Protein AF-A0A7R9DSF4-F1 (afdb_monomer_lite)

Sequence (154 aa):
MSLLQLLNEKDNMGCSPLHYASREGHIRSLENLIRLGACINLKNNNNESPLHFAARYGRYNTVRQLLDSEKGTFIINESDGEGLTPLHISSQQGHTRVVQLLLNRGALLHRDHNGRNPLHLAAMSGYTQTMELLHSVHSHLLDQVDKDGVSDIP

Organism: Timema poppense (NCBI:txid170557)

Structure (mmCIF, N/CA/C/O backbone):
data_AF-A0A7R9DSF4-F1
#
_entry.id   AF-A0A7R9DSF4-F1
#
loop_
_atom_site.group_PDB
_atom_site.id
_atom_site.type_symbol
_atom_site.label_atom_id
_atom_site.label_alt_id
_atom_site.label_comp_id
_atom_site.label_asym_id
_atom_site.label_entity_id
_atom_site.label_seq_id
_atom_site.pdbx_PDB_ins_code
_atom_site.Cartn_x
_atom_site.Cartn_y
_atom_site.Cartn_z
_atom_site.occupancy
_atom_site.B_iso_or_equiv
_atom_site.auth_seq_id
_atom_site.auth_comp_id
_atom_site.auth_asym_id
_atom_site.auth_atom_id
_atom_site.pdbx_PDB_model_num
ATOM 1 N N . MET A 1 1 ? 17.560 -8.617 -22.217 1.00 73.75 1 MET A N 1
ATOM 2 C CA . MET A 1 1 ? 16.692 -8.149 -21.118 1.00 73.75 1 MET A CA 1
ATOM 3 C C . MET A 1 1 ? 15.267 -8.103 -21.649 1.00 73.75 1 MET A C 1
ATOM 5 O O . MET A 1 1 ? 15.067 -7.501 -22.698 1.00 73.75 1 MET A O 1
ATOM 9 N N . SER A 1 2 ? 14.319 -8.822 -21.042 1.00 93.31 2 SER A N 1
ATOM 10 C CA . SER A 1 2 ? 12.916 -8.827 -21.497 1.00 93.31 2 SER A CA 1
ATOM 11 C C . SER A 1 2 ? 12.133 -7.659 -20.886 1.00 93.31 2 SER A C 1
ATOM 13 O O . SER A 1 2 ? 12.540 -7.114 -19.862 1.00 93.31 2 SER A O 1
ATOM 15 N N . LEU A 1 3 ? 10.986 -7.288 -21.471 1.00 92.88 3 LEU A N 1
ATOM 16 C CA . LEU A 1 3 ? 10.112 -6.252 -20.898 1.00 92.88 3 LEU A CA 1
ATOM 17 C C . LEU A 1 3 ? 9.689 -6.600 -19.461 1.00 92.88 3 LEU A C 1
ATOM 19 O O . LEU A 1 3 ? 9.757 -5.750 -18.580 1.00 92.88 3 LEU A O 1
ATOM 23 N N . LEU A 1 4 ? 9.320 -7.860 -19.206 1.00 93.69 4 LEU A N 1
ATOM 24 C CA . LEU A 1 4 ? 8.971 -8.329 -17.860 1.00 93.69 4 LEU A CA 1
ATOM 25 C C . LEU A 1 4 ? 10.134 -8.198 -16.871 1.00 93.69 4 LEU A C 1
ATOM 27 O O . LEU A 1 4 ? 9.897 -7.937 -15.693 1.00 93.69 4 LEU A O 1
ATOM 31 N N . GLN A 1 5 ? 11.376 -8.367 -17.333 1.00 94.31 5 GLN A N 1
ATOM 32 C CA . GLN A 1 5 ? 12.554 -8.165 -16.496 1.00 94.31 5 GLN A CA 1
ATOM 33 C C . GLN A 1 5 ? 12.713 -6.685 -16.131 1.00 94.31 5 GLN A C 1
ATOM 35 O O . GLN A 1 5 ? 12.898 -6.391 -14.958 1.00 94.31 5 GLN A O 1
ATOM 40 N N . LEU A 1 6 ? 12.533 -5.765 -17.086 1.00 96.12 6 LEU A N 1
ATOM 41 C CA . LEU A 1 6 ? 12.619 -4.319 -16.844 1.00 96.12 6 LEU A CA 1
ATOM 42 C C . LEU A 1 6 ? 11.520 -3.807 -15.894 1.00 96.12 6 LEU A C 1
ATOM 44 O O . LEU A 1 6 ? 11.772 -2.974 -15.031 1.00 96.12 6 LEU A O 1
ATOM 48 N N . LEU A 1 7 ? 10.290 -4.317 -16.020 1.00 97.19 7 LEU A N 1
ATOM 49 C CA . LEU A 1 7 ? 9.163 -3.919 -15.160 1.00 97.19 7 LEU A CA 1
ATOM 50 C C . LEU A 1 7 ? 9.348 -4.318 -13.689 1.00 97.19 7 LEU A C 1
ATOM 52 O O . LEU A 1 7 ? 8.761 -3.698 -12.802 1.00 97.19 7 LEU A O 1
ATOM 56 N N . ASN A 1 8 ? 10.130 -5.371 -13.450 1.00 97.12 8 ASN A N 1
ATOM 57 C CA . ASN A 1 8 ? 10.350 -5.970 -12.136 1.00 97.12 8 ASN A CA 1
ATOM 58 C C . ASN A 1 8 ? 11.782 -5.774 -11.626 1.00 97.12 8 ASN A C 1
ATOM 60 O O . ASN A 1 8 ? 12.110 -6.257 -10.541 1.00 97.12 8 ASN A O 1
ATOM 64 N N . GLU A 1 9 ? 12.620 -5.081 -12.396 1.00 97.38 9 GLU A N 1
ATOM 65 C CA . GLU A 1 9 ? 13.970 -4.725 -11.998 1.00 97.38 9 GLU A CA 1
ATOM 66 C C . GLU A 1 9 ? 13.909 -3.853 -10.748 1.00 97.38 9 GLU A C 1
ATOM 68 O O . GLU A 1 9 ? 13.020 -3.011 -10.588 1.00 97.38 9 GLU A O 1
ATOM 73 N N . LYS A 1 10 ? 14.837 -4.113 -9.834 1.00 97.88 10 LYS A N 1
ATOM 74 C CA . LYS A 1 10 ? 14.935 -3.420 -8.561 1.00 97.88 10 LYS A CA 1
ATOM 75 C C . LYS A 1 10 ? 16.180 -2.556 -8.573 1.00 97.88 10 LYS A C 1
ATOM 77 O O . LYS A 1 10 ? 17.244 -3.017 -8.977 1.00 97.88 10 LYS A O 1
ATOM 82 N N . ASP A 1 11 ? 16.040 -1.328 -8.103 1.00 98.25 11 ASP A N 1
ATOM 83 C CA . ASP A 1 11 ? 17.186 -0.471 -7.830 1.00 98.25 11 ASP A CA 1
ATOM 84 C C . ASP A 1 11 ? 17.927 -0.887 -6.543 1.00 98.25 11 ASP A C 1
ATOM 86 O O . ASP A 1 11 ? 17.617 -1.898 -5.907 1.00 98.25 11 ASP A O 1
ATOM 90 N N . ASN A 1 12 ? 18.895 -0.072 -6.119 1.00 98.38 12 ASN A N 1
ATOM 91 C CA . ASN A 1 12 ? 19.701 -0.324 -4.921 1.00 98.38 12 ASN A CA 1
ATOM 92 C C . ASN A 1 12 ? 18.888 -0.353 -3.610 1.00 98.38 12 ASN A C 1
ATOM 94 O O . ASN A 1 12 ? 19.375 -0.871 -2.608 1.00 98.38 12 ASN A O 1
ATOM 98 N N . MET A 1 13 ? 17.666 0.192 -3.595 1.00 98.06 13 MET A N 1
ATOM 99 C CA . MET A 1 13 ? 16.749 0.135 -2.450 1.00 98.06 13 MET A CA 1
ATOM 100 C C . MET A 1 13 ? 15.797 -1.069 -2.527 1.00 98.06 13 MET A C 1
ATOM 102 O O . MET A 1 13 ? 14.945 -1.249 -1.656 1.00 98.06 13 MET A O 1
ATOM 106 N N . GLY A 1 14 ? 15.922 -1.902 -3.562 1.00 98.31 14 GLY A N 1
ATOM 107 C CA . GLY A 1 14 ? 14.999 -2.997 -3.826 1.00 98.31 14 GLY A CA 1
ATOM 108 C C . GLY A 1 14 ? 13.693 -2.536 -4.486 1.00 98.31 14 GLY A C 1
ATOM 109 O O . GLY A 1 14 ? 12.763 -3.334 -4.616 1.00 98.31 14 GLY A O 1
ATOM 110 N N . CYS A 1 15 ? 13.582 -1.267 -4.882 1.00 98.56 15 CYS A N 1
ATOM 111 C CA . CYS A 1 15 ? 12.351 -0.689 -5.406 1.00 98.56 15 CYS A CA 1
ATOM 112 C C . CYS A 1 15 ? 12.232 -0.932 -6.912 1.00 98.56 15 CYS A C 1
ATOM 114 O O . CYS A 1 15 ? 13.152 -0.655 -7.679 1.00 98.56 15 CYS A O 1
ATOM 116 N N . SER A 1 16 ? 11.062 -1.405 -7.337 1.00 98.38 16 SER A N 1
ATOM 117 C CA . SER A 1 16 ? 10.681 -1.498 -8.752 1.00 98.38 16 SER A CA 1
ATOM 118 C C . SER A 1 16 ? 9.972 -0.223 -9.237 1.00 98.38 16 SER A C 1
ATOM 120 O O . SER A 1 16 ? 9.481 0.551 -8.407 1.00 98.38 16 SER A O 1
ATOM 122 N N . PRO A 1 17 ? 9.806 -0.007 -10.558 1.00 98.44 17 PRO A N 1
ATOM 123 C CA . PRO A 1 17 ? 9.033 1.122 -11.090 1.00 98.44 17 PRO A CA 1
ATOM 124 C C . PRO A 1 17 ? 7.633 1.271 -10.469 1.00 98.44 17 PRO A C 1
ATOM 126 O O . PRO A 1 17 ? 7.149 2.385 -10.260 1.00 98.44 17 PRO A O 1
ATOM 129 N N . LEU A 1 18 ? 6.989 0.152 -10.116 1.00 98.06 18 LEU A N 1
ATOM 130 C CA . LEU A 1 18 ? 5.662 0.155 -9.506 1.00 98.06 18 LEU A CA 1
ATOM 131 C C . LEU A 1 18 ? 5.660 0.710 -8.069 1.00 98.06 18 LEU A C 1
ATOM 133 O O . LEU A 1 18 ? 4.673 1.332 -7.672 1.00 98.06 18 LEU A O 1
ATOM 137 N N . HIS A 1 19 ? 6.754 0.561 -7.310 1.00 98.69 19 HIS A N 1
ATOM 138 C CA . HIS A 1 19 ? 6.900 1.204 -5.996 1.00 98.69 19 HIS A CA 1
ATOM 139 C C . HIS A 1 19 ? 6.857 2.726 -6.139 1.00 98.69 19 HIS A C 1
ATOM 141 O O . HIS A 1 19 ? 6.099 3.401 -5.441 1.00 98.69 19 HIS A O 1
ATOM 147 N N . TYR A 1 20 ? 7.610 3.264 -7.099 1.00 98.56 20 TYR A N 1
ATOM 148 C CA . TYR A 1 20 ? 7.673 4.701 -7.353 1.00 98.56 20 TYR A CA 1
ATOM 149 C C . TYR A 1 20 ? 6.354 5.262 -7.881 1.00 98.56 20 TYR A C 1
ATOM 151 O O . TYR A 1 20 ? 5.863 6.257 -7.347 1.00 98.56 20 TYR A O 1
ATOM 159 N N . ALA A 1 21 ? 5.715 4.589 -8.845 1.00 98.50 21 ALA A N 1
ATOM 160 C CA . ALA A 1 21 ? 4.377 4.973 -9.300 1.00 98.50 21 ALA A CA 1
ATOM 161 C C . ALA A 1 21 ? 3.361 4.979 -8.142 1.00 98.50 21 ALA A C 1
ATOM 163 O O . ALA A 1 21 ? 2.497 5.859 -8.074 1.00 98.50 21 ALA A O 1
ATOM 164 N N . SER A 1 22 ? 3.497 4.033 -7.205 1.00 98.62 22 SER A N 1
ATOM 165 C CA . SER A 1 22 ? 2.620 3.935 -6.041 1.00 98.62 22 SER A CA 1
ATOM 166 C C . SER A 1 22 ? 2.842 5.051 -5.030 1.00 98.62 22 SER A C 1
ATOM 168 O O . SER A 1 22 ? 1.872 5.657 -4.577 1.00 98.62 22 SER A O 1
ATOM 170 N N . ARG A 1 23 ? 4.102 5.372 -4.721 1.00 98.62 23 ARG A N 1
ATOM 171 C CA . ARG A 1 23 ? 4.475 6.488 -3.843 1.00 98.62 23 ARG A CA 1
ATOM 172 C C . ARG A 1 23 ? 4.018 7.835 -4.400 1.00 98.62 23 ARG A C 1
ATOM 174 O O . ARG A 1 23 ? 3.457 8.643 -3.660 1.00 98.62 23 ARG A O 1
ATOM 181 N N . GLU A 1 24 ? 4.219 8.081 -5.692 1.00 98.44 24 GLU A N 1
ATOM 182 C CA . GLU A 1 24 ? 3.882 9.373 -6.310 1.00 98.44 24 GLU A CA 1
ATOM 183 C C . GLU A 1 24 ? 2.398 9.492 -6.690 1.00 98.44 24 GLU A C 1
ATOM 185 O O . GLU A 1 24 ? 1.913 10.570 -7.030 1.00 98.44 24 GLU A O 1
ATOM 190 N N . GLY A 1 25 ? 1.631 8.402 -6.599 1.00 97.75 25 GLY A N 1
ATOM 191 C CA . GLY A 1 25 ? 0.201 8.418 -6.909 1.00 97.75 25 GLY A CA 1
ATOM 192 C C . GLY A 1 25 ? -0.101 8.583 -8.401 1.00 97.75 25 GLY A C 1
ATOM 193 O O . GLY A 1 25 ? -1.190 9.023 -8.771 1.00 97.75 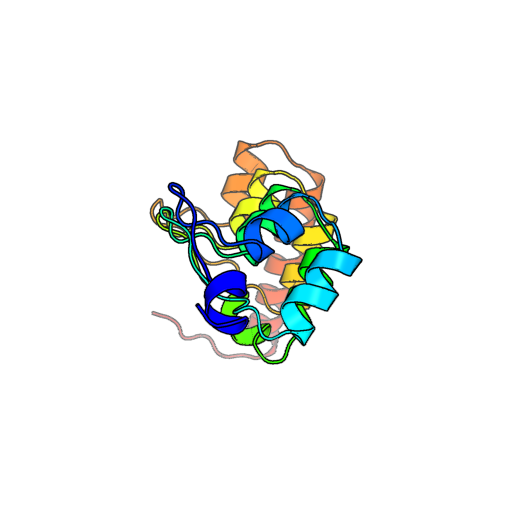25 GLY A O 1
ATOM 194 N N . HIS A 1 26 ? 0.859 8.273 -9.274 1.00 98.06 26 HIS A N 1
ATOM 195 C CA . HIS A 1 26 ? 0.730 8.427 -10.722 1.00 98.06 26 HIS A CA 1
ATOM 196 C C . HIS A 1 26 ? -0.105 7.289 -11.310 1.00 98.06 26 HIS A C 1
ATOM 198 O O . HIS A 1 26 ? 0.421 6.319 -11.856 1.00 98.06 26 HIS A O 1
ATOM 204 N N . ILE A 1 27 ? -1.428 7.417 -11.188 1.00 96.25 27 ILE A N 1
ATOM 205 C CA . ILE A 1 27 ? -2.364 6.315 -11.430 1.00 96.25 27 ILE A CA 1
ATOM 206 C C . ILE A 1 27 ? -2.282 5.741 -12.849 1.00 96.25 27 ILE A C 1
ATOM 208 O O . ILE A 1 27 ? -2.244 4.530 -13.016 1.00 96.25 27 ILE A O 1
ATOM 212 N N . ARG A 1 28 ? -2.122 6.594 -13.868 1.00 97.25 28 ARG A N 1
ATOM 213 C CA . ARG A 1 28 ? -1.989 6.150 -15.266 1.00 97.25 28 ARG A CA 1
ATOM 214 C C . ARG A 1 28 ? -0.720 5.328 -15.493 1.00 97.25 28 ARG A C 1
ATOM 216 O O . ARG A 1 28 ? -0.737 4.357 -16.244 1.00 97.25 28 ARG A O 1
ATOM 223 N N . SER A 1 29 ? 0.383 5.711 -14.847 1.00 97.88 29 SER A N 1
ATOM 224 C CA . SER A 1 29 ? 1.638 4.957 -14.911 1.00 97.88 29 SER A CA 1
ATOM 225 C C . SER A 1 29 ? 1.504 3.628 -14.176 1.00 97.88 29 SER A C 1
ATOM 227 O O . SER A 1 29 ? 1.918 2.604 -14.707 1.00 97.88 29 SER A O 1
ATOM 229 N N . LEU A 1 30 ? 0.874 3.632 -12.997 1.00 97.56 30 LEU A N 1
ATOM 230 C CA . LEU A 1 30 ? 0.579 2.430 -12.218 1.00 97.56 30 LEU A CA 1
ATOM 231 C C . LEU A 1 30 ? -0.248 1.420 -13.031 1.00 97.56 30 LEU A C 1
ATOM 233 O O . LEU A 1 30 ? 0.168 0.277 -13.194 1.00 97.56 30 LEU A O 1
ATOM 237 N N . GLU A 1 31 ? -1.385 1.851 -13.582 1.00 96.12 31 GLU A N 1
ATOM 238 C CA . GLU A 1 31 ? -2.273 1.022 -14.407 1.00 96.12 31 GLU A CA 1
ATOM 239 C C . GLU A 1 31 ? -1.542 0.455 -15.625 1.00 96.12 31 GLU A C 1
ATOM 241 O O . GLU A 1 31 ? -1.671 -0.730 -15.935 1.00 96.12 31 GLU A O 1
ATOM 246 N N . ASN A 1 32 ? -0.732 1.277 -16.299 1.00 97.06 32 ASN A N 1
ATOM 247 C CA . ASN A 1 32 ? 0.033 0.821 -17.450 1.00 97.06 32 ASN A CA 1
ATOM 248 C C . ASN A 1 32 ? 1.087 -0.227 -17.061 1.00 97.06 32 ASN A C 1
ATOM 250 O O . ASN A 1 32 ? 1.207 -1.238 -17.744 1.00 97.06 32 ASN A O 1
ATOM 254 N N . LEU A 1 33 ? 1.812 -0.027 -15.956 1.00 97.19 33 LEU A N 1
ATOM 255 C CA . LEU A 1 33 ? 2.783 -1.000 -15.446 1.00 97.19 33 LEU A CA 1
ATOM 256 C C . LEU A 1 33 ? 2.107 -2.336 -15.102 1.00 97.19 33 LEU A C 1
ATOM 258 O O . LEU A 1 33 ? 2.594 -3.384 -15.521 1.00 97.19 33 LEU A O 1
ATOM 262 N N . ILE A 1 34 ? 0.967 -2.306 -14.401 1.00 95.19 34 ILE A N 1
ATOM 263 C CA . ILE A 1 34 ? 0.192 -3.510 -14.053 1.00 95.19 34 ILE A CA 1
ATOM 264 C C . ILE A 1 34 ? -0.268 -4.235 -15.322 1.00 95.19 34 ILE A C 1
ATOM 266 O O . ILE A 1 34 ? -0.052 -5.436 -15.458 1.00 95.19 34 ILE A O 1
ATOM 270 N N . ARG A 1 35 ? -0.834 -3.502 -16.289 1.00 95.06 35 ARG A N 1
ATOM 271 C CA . ARG A 1 35 ? -1.291 -4.053 -17.574 1.00 95.06 35 ARG A CA 1
ATOM 272 C C . ARG A 1 35 ? -0.162 -4.699 -18.381 1.00 95.06 35 ARG A C 1
ATOM 274 O O . ARG A 1 35 ? -0.404 -5.667 -19.093 1.00 95.06 35 ARG A O 1
ATOM 281 N N . LEU A 1 36 ? 1.058 -4.170 -18.282 1.00 95.94 36 LEU A N 1
ATOM 282 C CA . LEU A 1 36 ? 2.243 -4.728 -18.940 1.00 95.94 36 LEU A CA 1
ATOM 283 C C . LEU A 1 36 ? 2.858 -5.921 -18.182 1.00 95.94 36 LEU A C 1
ATOM 285 O O . LEU A 1 36 ? 3.809 -6.520 -18.679 1.00 95.94 36 LEU A O 1
ATOM 289 N N . GLY A 1 37 ? 2.321 -6.287 -17.013 1.00 94.38 37 GLY A N 1
ATOM 290 C CA . GLY A 1 37 ? 2.750 -7.457 -16.243 1.00 94.38 37 GLY A CA 1
ATOM 291 C C . GLY A 1 37 ? 3.718 -7.160 -15.095 1.00 94.38 37 GLY A C 1
ATOM 292 O O . GLY A 1 37 ? 4.437 -8.062 -14.664 1.00 94.38 37 GLY A O 1
ATOM 293 N N . ALA A 1 38 ? 3.768 -5.923 -14.588 1.00 96.19 38 ALA A N 1
ATOM 294 C CA . ALA A 1 38 ? 4.525 -5.621 -13.374 1.00 96.19 38 ALA A CA 1
ATOM 295 C C . ALA A 1 38 ? 3.952 -6.379 -12.163 1.00 96.19 38 ALA A C 1
ATOM 297 O O . ALA A 1 38 ? 2.744 -6.381 -11.912 1.00 96.19 38 ALA A O 1
ATOM 298 N N . CYS A 1 39 ? 4.828 -6.997 -11.376 1.00 95.06 39 CYS A N 1
ATOM 299 C CA . CYS A 1 39 ? 4.449 -7.737 -10.180 1.00 95.06 39 CYS A CA 1
ATOM 300 C C . CYS A 1 39 ? 4.078 -6.772 -9.045 1.00 95.06 39 CYS A C 1
ATOM 302 O O . CYS A 1 39 ? 4.926 -6.059 -8.506 1.00 95.06 39 CYS A O 1
ATOM 304 N N . ILE A 1 40 ? 2.803 -6.779 -8.647 1.00 95.31 40 ILE A N 1
ATOM 305 C CA . ILE A 1 40 ? 2.269 -5.835 -7.653 1.00 95.31 40 ILE A CA 1
ATOM 306 C C . ILE A 1 40 ? 2.699 -6.100 -6.210 1.00 95.31 40 ILE A C 1
ATOM 308 O O . ILE A 1 40 ? 2.579 -5.221 -5.364 1.00 95.31 40 ILE A O 1
ATOM 312 N N . ASN A 1 41 ? 3.171 -7.313 -5.928 1.00 94.75 41 ASN A N 1
ATOM 313 C CA . ASN A 1 41 ? 3.559 -7.774 -4.599 1.00 94.75 41 ASN A CA 1
ATOM 314 C C . ASN A 1 41 ? 5.083 -7.839 -4.425 1.00 94.75 41 ASN A C 1
ATOM 316 O O . ASN A 1 41 ? 5.569 -8.483 -3.501 1.00 94.75 41 ASN A O 1
ATOM 320 N N . LEU A 1 42 ? 5.857 -7.214 -5.322 1.00 96.06 42 LEU A N 1
ATOM 321 C CA . LEU A 1 42 ? 7.302 -7.124 -5.132 1.00 96.06 42 LEU A CA 1
ATOM 322 C C . LEU A 1 42 ? 7.617 -6.358 -3.854 1.00 96.06 42 LEU A C 1
ATOM 324 O O . LEU A 1 42 ? 7.006 -5.337 -3.576 1.00 96.06 42 LEU A O 1
ATOM 328 N N . LYS A 1 43 ? 8.600 -6.859 -3.117 1.00 97.44 43 LYS A N 1
ATOM 329 C CA . LYS A 1 43 ? 9.049 -6.306 -1.844 1.00 97.44 43 LYS A CA 1
ATOM 330 C C . LYS A 1 43 ? 10.396 -5.609 -2.020 1.00 97.44 43 LYS A C 1
ATOM 332 O O . LYS A 1 43 ? 11.279 -6.174 -2.676 1.00 97.44 43 LYS A O 1
ATOM 337 N N . ASN A 1 44 ? 10.547 -4.407 -1.472 1.00 98.44 44 ASN A N 1
ATOM 338 C CA . ASN A 1 44 ? 11.833 -3.707 -1.417 1.00 98.44 44 ASN A CA 1
ATOM 339 C C . ASN A 1 44 ? 12.747 -4.286 -0.316 1.00 98.44 44 ASN A C 1
ATOM 341 O O . ASN A 1 44 ? 12.408 -5.291 0.313 1.00 98.44 44 ASN A O 1
ATOM 345 N N . ASN A 1 45 ? 13.901 -3.661 -0.064 1.00 98.62 45 ASN A N 1
ATOM 346 C CA . ASN A 1 45 ? 14.852 -4.143 0.948 1.00 98.62 45 ASN A CA 1
ATOM 347 C C . ASN A 1 45 ? 14.313 -4.074 2.393 1.00 98.62 45 ASN A C 1
ATOM 349 O O . ASN A 1 45 ? 14.816 -4.788 3.253 1.00 98.62 45 ASN A O 1
ATOM 353 N N . ASN A 1 46 ? 13.271 -3.276 2.648 1.00 98.19 46 ASN A N 1
ATOM 354 C CA . ASN A 1 46 ? 12.574 -3.193 3.938 1.00 98.19 46 ASN A CA 1
ATOM 355 C C . ASN A 1 46 ? 11.359 -4.130 4.010 1.00 98.19 46 ASN A C 1
ATOM 357 O O . ASN A 1 46 ? 10.542 -4.027 4.922 1.00 98.19 46 ASN A O 1
ATOM 361 N N . ASN A 1 47 ? 11.196 -5.012 3.022 1.00 98.31 47 ASN A N 1
ATOM 362 C CA . ASN A 1 47 ? 10.016 -5.850 2.859 1.00 98.31 47 ASN A CA 1
ATOM 363 C C . ASN A 1 47 ? 8.705 -5.045 2.668 1.00 98.31 47 ASN A C 1
ATOM 365 O O . ASN A 1 47 ? 7.604 -5.532 2.920 1.00 98.31 47 ASN A O 1
ATOM 369 N N . GLU A 1 48 ? 8.785 -3.809 2.179 1.00 98.44 48 GLU A N 1
ATOM 370 C CA . GLU A 1 48 ? 7.615 -3.000 1.833 1.00 98.44 48 GLU A CA 1
ATOM 371 C C . GLU A 1 48 ? 7.168 -3.308 0.403 1.00 98.44 48 GLU A C 1
ATOM 373 O O . GLU A 1 48 ? 7.993 -3.426 -0.500 1.00 98.44 48 GLU A O 1
ATOM 378 N N . SER A 1 49 ? 5.856 -3.418 0.189 1.00 97.94 49 SER A N 1
ATOM 379 C CA . SER A 1 49 ? 5.262 -3.571 -1.147 1.00 97.94 49 SER A CA 1
ATOM 380 C C . SER A 1 49 ? 4.820 -2.218 -1.732 1.00 97.94 49 SER A C 1
ATOM 382 O O . SER A 1 49 ? 4.695 -1.236 -0.991 1.00 97.94 49 SER A O 1
ATOM 384 N N . PRO A 1 50 ? 4.472 -2.136 -3.031 1.00 98.25 50 PRO A N 1
ATOM 385 C CA . PRO A 1 50 ? 3.840 -0.955 -3.617 1.00 98.25 50 PRO A CA 1
ATOM 386 C C . PRO A 1 50 ? 2.623 -0.444 -2.825 1.00 98.25 50 PRO A C 1
ATOM 388 O O . PRO A 1 50 ? 2.419 0.766 -2.720 1.00 98.25 50 PRO A O 1
ATOM 391 N N . LEU A 1 51 ? 1.854 -1.340 -2.192 1.00 98.62 51 LEU A N 1
ATOM 392 C CA . LEU A 1 51 ? 0.726 -0.963 -1.335 1.00 98.62 51 LEU A CA 1
ATOM 393 C C . LEU A 1 51 ? 1.173 -0.262 -0.040 1.00 98.62 51 LEU A C 1
ATOM 395 O O . LEU A 1 51 ? 0.521 0.694 0.377 1.00 98.62 51 LEU A O 1
ATOM 399 N N . HIS A 1 52 ? 2.303 -0.666 0.554 1.00 98.75 52 HIS A N 1
ATOM 400 C CA . HIS A 1 52 ? 2.894 0.032 1.706 1.00 98.75 52 HIS A CA 1
ATOM 401 C C . HIS A 1 52 ? 3.282 1.462 1.317 1.00 98.75 52 HIS A C 1
ATOM 403 O O . HIS A 1 52 ? 2.961 2.407 2.033 1.00 98.75 52 HIS A O 1
ATOM 409 N N . PHE A 1 53 ? 3.888 1.640 0.138 1.00 98.75 53 PHE A N 1
ATOM 410 C CA . PHE A 1 53 ? 4.240 2.960 -0.391 1.00 98.75 53 PHE A CA 1
ATOM 411 C C . PHE A 1 53 ? 2.985 3.812 -0.618 1.00 98.75 53 PHE A C 1
ATOM 413 O O . PHE A 1 53 ? 2.902 4.940 -0.134 1.00 98.75 53 PHE A O 1
ATOM 420 N N . ALA A 1 54 ? 1.968 3.272 -1.293 1.00 98.75 54 ALA A N 1
ATOM 421 C CA . ALA A 1 54 ? 0.711 3.984 -1.514 1.00 98.75 54 ALA A CA 1
ATOM 422 C C . ALA A 1 54 ? 0.050 4.416 -0.191 1.00 98.75 54 ALA A C 1
ATOM 424 O O . ALA A 1 54 ? -0.435 5.545 -0.083 1.00 98.75 54 ALA A O 1
ATOM 425 N N . ALA A 1 55 ? 0.076 3.548 0.825 1.00 98.88 55 ALA A N 1
ATOM 426 C CA . ALA A 1 55 ? -0.457 3.833 2.150 1.00 98.88 55 ALA A CA 1
ATOM 427 C C . ALA A 1 55 ? 0.352 4.901 2.901 1.00 98.88 55 ALA A C 1
ATOM 429 O O . ALA A 1 55 ? -0.242 5.836 3.436 1.00 98.88 55 ALA A O 1
ATOM 430 N N . ARG A 1 56 ? 1.689 4.818 2.881 1.00 98.75 56 ARG A N 1
ATOM 431 C CA . ARG A 1 56 ? 2.615 5.780 3.513 1.00 98.75 56 ARG A CA 1
ATOM 432 C C . ARG A 1 56 ? 2.403 7.206 3.021 1.00 98.75 56 ARG A C 1
ATOM 434 O O . ARG A 1 56 ? 2.423 8.144 3.812 1.00 98.75 56 ARG A O 1
ATOM 441 N N . TYR A 1 57 ? 2.161 7.360 1.723 1.00 98.75 57 TYR A N 1
ATOM 442 C CA . TYR A 1 57 ? 2.002 8.661 1.072 1.00 98.75 57 TYR A CA 1
ATOM 443 C C . TYR A 1 57 ? 0.537 9.063 0.833 1.00 98.75 57 TYR A C 1
ATOM 445 O O . TYR A 1 57 ? 0.272 10.011 0.093 1.00 98.75 57 TYR A O 1
ATOM 453 N N . GLY A 1 58 ? -0.429 8.355 1.430 1.00 98.62 58 GLY A N 1
ATOM 454 C CA . GLY A 1 58 ? -1.843 8.739 1.384 1.00 98.62 58 GLY A CA 1
ATOM 455 C C . GLY A 1 58 ? -2.474 8.669 -0.011 1.00 98.62 58 GLY A C 1
ATOM 456 O O . GLY A 1 58 ? -3.422 9.398 -0.313 1.00 98.62 58 GLY A O 1
ATOM 457 N N . ARG A 1 59 ? -1.955 7.820 -0.907 1.00 98.75 59 ARG A N 1
ATOM 458 C CA . ARG A 1 59 ? -2.372 7.751 -2.316 1.00 98.75 59 ARG A CA 1
ATOM 459 C C . ARG A 1 59 ? -3.638 6.914 -2.480 1.00 98.75 59 ARG A C 1
ATOM 461 O O . ARG A 1 59 ? -3.598 5.799 -2.987 1.00 98.75 59 ARG A O 1
ATOM 468 N N . TYR A 1 60 ? -4.779 7.473 -2.079 1.00 98.69 60 TYR A N 1
ATOM 469 C CA . TYR A 1 60 ? -6.083 6.791 -2.072 1.00 98.69 60 TYR A CA 1
ATOM 470 C C . TYR A 1 60 ? -6.413 6.040 -3.375 1.00 98.69 60 TYR A C 1
ATOM 472 O O . TYR A 1 60 ? -6.730 4.854 -3.339 1.00 98.69 60 TYR A O 1
ATOM 480 N N . ASN A 1 61 ? -6.300 6.700 -4.535 1.00 98.38 61 ASN A N 1
ATOM 481 C CA . ASN A 1 61 ? -6.633 6.072 -5.822 1.00 98.38 61 ASN A CA 1
ATOM 482 C C . ASN A 1 61 ? -5.679 4.924 -6.179 1.00 98.38 61 ASN A C 1
ATOM 484 O O . ASN A 1 61 ? -6.116 3.923 -6.735 1.00 98.38 61 ASN A O 1
ATOM 488 N N . THR A 1 62 ? -4.401 5.044 -5.818 1.00 98.44 62 THR A N 1
ATOM 489 C CA . THR A 1 62 ? -3.410 3.976 -5.982 1.00 98.44 62 THR A CA 1
ATOM 490 C C . THR A 1 62 ? -3.723 2.791 -5.079 1.00 98.44 62 THR A C 1
ATOM 492 O O . THR A 1 62 ? -3.713 1.661 -5.552 1.00 98.44 62 THR A O 1
ATOM 495 N N . VAL A 1 63 ? -4.038 3.036 -3.800 1.00 98.56 63 VAL A N 1
ATOM 496 C CA . VAL A 1 63 ? -4.456 1.983 -2.860 1.00 98.56 63 VAL A CA 1
ATOM 497 C C . VAL A 1 63 ? -5.665 1.242 -3.425 1.00 98.56 63 VAL A C 1
ATOM 499 O O . VAL A 1 63 ? -5.633 0.021 -3.528 1.00 98.56 63 VAL A O 1
ATOM 502 N N . ARG A 1 64 ? -6.692 1.974 -3.873 1.00 97.75 64 ARG A N 1
ATOM 503 C CA . ARG A 1 64 ? -7.884 1.384 -4.493 1.00 97.75 64 ARG A CA 1
ATOM 504 C C . ARG A 1 64 ? -7.518 0.508 -5.692 1.00 97.75 64 ARG A C 1
ATOM 506 O O . ARG A 1 64 ? -7.901 -0.652 -5.721 1.00 97.75 64 ARG A O 1
ATOM 513 N N . GLN A 1 65 ? -6.727 1.034 -6.627 1.00 96.75 65 GLN A N 1
ATOM 514 C CA . GLN A 1 65 ? -6.347 0.317 -7.844 1.00 96.75 65 GLN A CA 1
ATOM 515 C C . GLN A 1 65 ? -5.524 -0.949 -7.568 1.00 96.75 65 GLN A C 1
ATOM 517 O O . GLN A 1 65 ? -5.725 -1.966 -8.226 1.00 96.75 65 GLN A O 1
ATOM 522 N N . LEU A 1 66 ? -4.605 -0.909 -6.598 1.00 96.88 66 LEU A N 1
ATOM 523 C CA . LEU A 1 66 ? -3.836 -2.089 -6.192 1.00 96.88 66 LEU A CA 1
ATOM 524 C C . LEU A 1 66 ? -4.743 -3.157 -5.567 1.00 96.88 66 LEU A C 1
ATOM 526 O O . LEU A 1 66 ? -4.576 -4.341 -5.856 1.00 96.88 66 LEU A O 1
ATOM 530 N N . LEU A 1 67 ? -5.723 -2.749 -4.757 1.00 96.19 67 LEU A N 1
ATOM 531 C CA . LEU A 1 67 ? -6.681 -3.657 -4.119 1.00 96.19 67 LEU A CA 1
ATOM 532 C C . LEU A 1 67 ? -7.763 -4.184 -5.074 1.00 96.19 67 LEU A C 1
ATOM 534 O O . LEU A 1 67 ? -8.341 -5.227 -4.792 1.00 96.19 67 LEU A O 1
ATOM 538 N N . ASP A 1 68 ? -8.038 -3.487 -6.178 1.00 93.56 68 ASP A N 1
ATOM 539 C CA . ASP A 1 68 ? -8.961 -3.931 -7.236 1.00 93.56 68 ASP A CA 1
ATOM 540 C C . ASP A 1 68 ? -8.335 -4.975 -8.177 1.00 93.56 68 ASP A C 1
ATOM 542 O O . ASP A 1 68 ? -9.035 -5.595 -8.975 1.00 93.56 68 ASP A O 1
ATOM 546 N N . SER A 1 69 ? -7.019 -5.183 -8.106 1.00 86.75 69 SER A N 1
ATOM 547 C CA . SER A 1 69 ? -6.351 -6.243 -8.864 1.00 86.75 69 SER A CA 1
ATOM 548 C C . SER A 1 69 ? -6.677 -7.635 -8.303 1.00 86.75 69 SER A C 1
ATOM 550 O O . SER A 1 69 ? -6.956 -7.779 -7.114 1.00 86.75 69 SER A O 1
ATOM 552 N N . GLU A 1 70 ? -6.548 -8.688 -9.120 1.00 81.19 70 GLU A N 1
ATOM 553 C CA . GLU A 1 70 ? -6.790 -10.084 -8.695 1.00 81.19 70 GLU A CA 1
ATOM 554 C C . GLU A 1 70 ? -5.975 -10.499 -7.461 1.00 81.19 70 GLU A C 1
ATOM 556 O O . GLU A 1 70 ? -6.391 -11.358 -6.688 1.00 81.19 70 GLU A O 1
ATOM 561 N N . LYS A 1 71 ? -4.806 -9.879 -7.264 1.00 80.94 71 LYS A N 1
ATOM 562 C CA . LYS A 1 71 ? -3.920 -10.157 -6.131 1.00 80.94 71 LYS A CA 1
ATOM 563 C C . LYS A 1 71 ? -4.150 -9.233 -4.927 1.00 80.94 71 LYS A C 1
ATOM 565 O O . LYS A 1 71 ? -3.460 -9.374 -3.919 1.00 80.94 71 LYS A O 1
ATOM 570 N N . GLY A 1 72 ? -5.097 -8.298 -5.016 1.00 77.88 72 GLY A N 1
ATOM 571 C CA . GLY A 1 72 ? -5.349 -7.262 -4.016 1.00 77.88 72 GLY A CA 1
ATOM 572 C C . GLY A 1 72 ? -5.683 -7.809 -2.627 1.00 77.88 72 GLY A C 1
ATOM 573 O O . GLY A 1 72 ? -5.197 -7.286 -1.626 1.00 77.88 72 GLY A O 1
ATOM 574 N N . THR A 1 73 ? -6.441 -8.906 -2.563 1.00 81.19 73 THR A N 1
ATOM 575 C CA . THR A 1 73 ? -6.828 -9.573 -1.307 1.00 81.19 73 THR A CA 1
ATOM 576 C C . THR A 1 73 ? -5.652 -10.226 -0.585 1.00 81.19 73 THR A C 1
ATOM 578 O O . THR A 1 73 ? -5.649 -10.278 0.641 1.00 81.19 73 THR A O 1
ATOM 581 N N . PHE A 1 74 ? -4.630 -10.684 -1.313 1.00 87.25 74 PHE A N 1
ATOM 582 C CA . PHE A 1 74 ? -3.463 -11.339 -0.715 1.00 87.25 74 PHE A CA 1
ATOM 583 C C . PHE A 1 74 ? -2.471 -10.338 -0.116 1.00 87.25 74 PHE A C 1
ATOM 585 O O . PHE A 1 74 ? -1.798 -10.662 0.855 1.00 87.25 74 PHE A O 1
ATOM 592 N N . ILE A 1 75 ? -2.390 -9.119 -0.661 1.00 93.81 75 ILE A N 1
ATOM 593 C CA . ILE A 1 75 ? -1.378 -8.131 -0.250 1.00 93.81 75 ILE A CA 1
ATOM 594 C C . ILE A 1 75 ? -1.848 -7.168 0.847 1.00 93.81 75 ILE A C 1
ATOM 596 O O . ILE A 1 75 ? -1.024 -6.457 1.420 1.00 93.81 75 ILE A O 1
ATOM 600 N N . ILE A 1 76 ? -3.154 -7.105 1.140 1.00 96.88 76 ILE A N 1
ATOM 601 C CA . ILE A 1 76 ? -3.729 -6.083 2.034 1.00 96.88 76 ILE A CA 1
ATOM 602 C C . ILE A 1 76 ? -3.231 -6.181 3.484 1.00 96.88 76 ILE A C 1
ATOM 604 O O . ILE A 1 76 ? -3.075 -5.155 4.145 1.00 96.88 76 ILE A O 1
ATOM 608 N N . ASN A 1 77 ? -2.950 -7.400 3.953 1.00 96.94 77 ASN A N 1
ATOM 609 C CA . ASN A 1 77 ? -2.498 -7.690 5.318 1.00 96.94 77 ASN A CA 1
ATOM 610 C C . ASN A 1 77 ? -1.029 -8.134 5.388 1.00 96.94 77 ASN A C 1
ATOM 612 O O . ASN A 1 77 ? -0.558 -8.479 6.468 1.00 96.94 77 ASN A O 1
ATOM 616 N N . GLU A 1 78 ? -0.293 -8.123 4.272 1.00 96.81 78 GLU A N 1
ATOM 617 C CA . GLU A 1 78 ? 1.149 -8.368 4.324 1.00 96.81 78 GLU A CA 1
ATOM 618 C C . GLU A 1 78 ? 1.833 -7.272 5.140 1.00 96.81 78 GLU A C 1
ATOM 620 O O . GLU A 1 78 ? 1.547 -6.090 4.949 1.00 96.81 78 GLU A O 1
ATOM 625 N N . SER A 1 79 ? 2.770 -7.661 5.997 1.00 97.38 79 SER A N 1
ATOM 626 C CA . SER A 1 79 ? 3.604 -6.730 6.745 1.00 97.38 79 SER A CA 1
ATOM 627 C C . SER A 1 79 ? 4.942 -6.459 6.055 1.00 97.38 79 SER A C 1
ATOM 629 O O . SER A 1 79 ? 5.408 -7.237 5.208 1.00 97.38 79 SER A O 1
ATOM 631 N N . ASP A 1 80 ? 5.562 -5.346 6.431 1.00 98.12 80 ASP A N 1
ATOM 632 C CA . ASP A 1 80 ? 6.965 -5.051 6.162 1.00 98.12 80 ASP A CA 1
ATOM 633 C C . ASP A 1 80 ? 7.907 -5.740 7.167 1.00 98.12 80 ASP A C 1
ATOM 635 O O . ASP A 1 80 ? 7.495 -6.629 7.921 1.00 98.12 80 ASP A O 1
ATOM 639 N N . GLY A 1 81 ? 9.195 -5.385 7.134 1.00 97.94 81 GLY A N 1
ATOM 640 C CA . GLY A 1 81 ? 10.225 -5.963 8.001 1.00 97.94 81 GLY A CA 1
ATOM 641 C C . GLY A 1 81 ? 10.014 -5.687 9.493 1.00 97.94 81 GLY A C 1
ATOM 642 O O . GLY A 1 81 ? 10.512 -6.443 10.322 1.00 97.94 81 GLY A O 1
ATOM 643 N N . GLU A 1 82 ? 9.217 -4.674 9.839 1.00 97.50 82 GLU A N 1
ATOM 644 C CA . GLU A 1 82 ? 8.903 -4.277 11.217 1.00 97.50 82 GLU A CA 1
ATOM 645 C C . GLU A 1 82 ? 7.524 -4.784 11.673 1.00 97.50 82 GLU A C 1
ATOM 647 O O . GLU A 1 82 ? 7.032 -4.435 12.751 1.00 97.50 82 GLU A O 1
ATOM 652 N N . GLY A 1 83 ? 6.875 -5.619 10.856 1.00 98.06 83 GLY A N 1
ATOM 653 C CA . GLY A 1 83 ? 5.537 -6.123 11.140 1.00 98.06 83 GLY A CA 1
ATOM 654 C C . GLY A 1 83 ? 4.435 -5.106 10.824 1.00 98.06 83 GLY A C 1
ATOM 655 O O . GLY A 1 83 ? 3.277 -5.338 11.169 1.00 98.06 83 GLY A O 1
ATOM 656 N N . LEU A 1 84 ? 4.748 -3.987 10.158 1.00 98.69 84 LEU A N 1
ATOM 657 C CA . LEU A 1 84 ? 3.758 -2.968 9.822 1.00 98.69 84 LEU A CA 1
ATOM 658 C C . LEU A 1 84 ? 3.030 -3.337 8.534 1.00 98.69 84 LEU A C 1
ATOM 660 O O . LEU A 1 84 ? 3.627 -3.466 7.471 1.00 98.69 84 LEU A O 1
ATOM 664 N N . THR A 1 85 ? 1.709 -3.454 8.619 1.00 98.62 85 THR A N 1
ATOM 665 C CA . THR A 1 85 ? 0.830 -3.574 7.445 1.00 98.62 85 THR A CA 1
ATOM 666 C C . THR A 1 85 ? 0.545 -2.196 6.820 1.00 98.62 85 THR A C 1
ATOM 668 O O . THR A 1 85 ? 0.742 -1.161 7.470 1.00 98.62 85 THR A O 1
ATOM 671 N N . PRO A 1 86 ? -0.020 -2.117 5.599 1.00 98.69 86 PRO A N 1
ATOM 672 C CA . PRO A 1 86 ? -0.487 -0.851 5.024 1.00 98.69 86 PRO A CA 1
ATOM 673 C C . PRO A 1 86 ? -1.453 -0.073 5.936 1.00 98.69 86 PRO A C 1
ATOM 675 O O . PRO A 1 86 ? -1.452 1.163 5.939 1.00 98.69 86 PRO A O 1
ATOM 678 N N . LEU A 1 87 ? -2.256 -0.775 6.746 1.00 98.75 87 LEU A N 1
ATOM 679 C CA . LEU A 1 87 ? -3.150 -0.151 7.724 1.00 98.75 87 LEU A CA 1
ATOM 680 C C . LEU A 1 87 ? -2.365 0.507 8.867 1.00 98.75 87 LEU A C 1
ATOM 682 O O . LEU A 1 87 ? -2.670 1.644 9.223 1.00 98.75 87 LEU A O 1
ATOM 686 N N . HIS A 1 88 ? -1.326 -0.150 9.393 1.00 98.81 88 HIS A N 1
ATOM 687 C CA . HIS A 1 88 ? -0.431 0.445 10.393 1.00 98.81 88 HIS A CA 1
ATOM 688 C C . HIS A 1 88 ? 0.204 1.731 9.872 1.00 98.81 88 HIS A C 1
ATOM 690 O O . HIS A 1 88 ? 0.102 2.778 10.509 1.00 98.81 88 HIS A O 1
ATOM 696 N N . ILE A 1 89 ? 0.804 1.658 8.682 1.00 98.81 89 ILE A N 1
ATOM 697 C CA . ILE A 1 89 ? 1.513 2.779 8.068 1.00 98.81 89 ILE A CA 1
ATOM 698 C C . ILE A 1 89 ? 0.563 3.955 7.818 1.00 98.81 89 ILE A C 1
ATOM 700 O O . ILE A 1 89 ? 0.855 5.074 8.229 1.00 98.81 89 ILE A O 1
ATOM 704 N N . SER A 1 90 ? -0.585 3.731 7.172 1.00 98.81 90 SER A N 1
ATOM 705 C CA . SER A 1 90 ? -1.546 4.816 6.910 1.00 98.81 90 SER A CA 1
ATOM 706 C C . SER A 1 90 ? -2.130 5.416 8.192 1.00 98.81 90 SER A C 1
ATOM 708 O O . SER A 1 90 ? -2.391 6.619 8.220 1.00 98.81 90 SER A O 1
ATOM 710 N N . SER A 1 91 ? -2.261 4.621 9.260 1.00 98.81 91 SER A N 1
ATOM 711 C CA . SER A 1 91 ? -2.721 5.096 10.571 1.00 98.81 91 SER A CA 1
ATOM 712 C C . SER A 1 91 ? -1.669 5.953 11.273 1.00 98.81 91 SER A C 1
ATOM 714 O O . SER A 1 91 ? -1.982 7.039 11.753 1.00 98.81 91 SER A O 1
ATOM 716 N N . GLN A 1 92 ? -0.406 5.517 11.250 1.00 98.69 92 GLN A N 1
ATOM 717 C CA . GLN A 1 92 ? 0.732 6.284 11.765 1.00 98.69 92 GLN A CA 1
ATOM 718 C C . GLN A 1 92 ? 0.953 7.599 11.005 1.00 98.69 92 GLN A C 1
ATOM 720 O O . GLN A 1 92 ? 1.571 8.505 11.542 1.00 98.69 92 GLN A O 1
ATOM 725 N N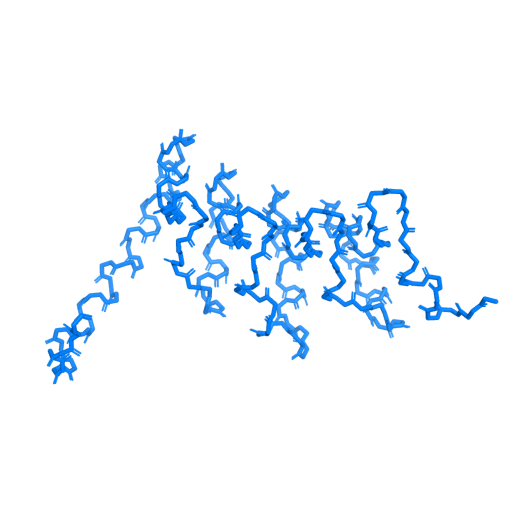 . GLN A 1 93 ? 0.502 7.703 9.753 1.00 98.69 93 GLN A N 1
ATOM 726 C CA . GLN A 1 93 ? 0.640 8.908 8.925 1.00 98.69 93 GLN A CA 1
ATOM 727 C C . GLN A 1 93 ? -0.642 9.761 8.870 1.00 98.69 93 GLN A C 1
ATOM 729 O O . GLN A 1 93 ? -0.671 10.781 8.186 1.00 98.69 93 GLN A O 1
ATOM 734 N N . GLY A 1 94 ? -1.719 9.349 9.551 1.00 98.56 94 GLY A N 1
ATOM 735 C CA . GLY A 1 94 ? -2.969 10.113 9.628 1.00 98.56 94 GLY A CA 1
ATOM 736 C C . GLY A 1 94 ? -3.798 10.132 8.342 1.00 98.56 94 GLY A C 1
ATOM 737 O O . GLY A 1 94 ? -4.699 10.964 8.186 1.00 98.56 94 GLY A O 1
ATOM 738 N N . HIS A 1 95 ? -3.537 9.217 7.403 1.00 98.81 95 HIS A N 1
ATOM 739 C CA . HIS A 1 95 ? -4.231 9.149 6.113 1.00 98.81 95 HIS A CA 1
ATOM 740 C C . HIS A 1 95 ? -5.612 8.501 6.262 1.00 98.81 95 HIS A C 1
ATOM 742 O O . HIS A 1 95 ? -5.886 7.443 5.698 1.00 98.81 95 HIS A O 1
ATOM 748 N N . THR A 1 96 ? -6.508 9.160 7.001 1.00 98.69 96 THR A N 1
ATOM 749 C CA . THR A 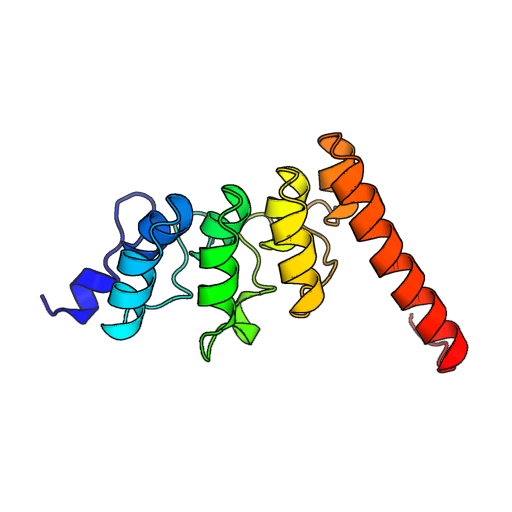1 96 ? -7.819 8.636 7.437 1.00 98.69 96 THR A CA 1
ATOM 750 C C . THR A 1 96 ? -8.647 8.038 6.289 1.00 98.69 96 THR A C 1
ATOM 752 O O . THR A 1 96 ? -9.262 6.987 6.443 1.00 98.69 96 THR A O 1
ATOM 755 N N . ARG A 1 97 ? -8.629 8.646 5.092 1.00 98.62 97 ARG A N 1
ATOM 756 C CA . ARG A 1 97 ? -9.344 8.103 3.916 1.00 98.62 97 ARG A CA 1
ATOM 757 C C . ARG A 1 97 ? -8.759 6.780 3.412 1.00 98.62 97 ARG A C 1
ATOM 759 O O . ARG A 1 97 ? -9.505 5.929 2.940 1.00 98.62 97 ARG A O 1
ATOM 766 N N . VAL A 1 98 ? -7.439 6.613 3.488 1.00 98.88 98 VAL A N 1
ATOM 767 C CA . VAL A 1 98 ? -6.768 5.351 3.148 1.00 98.88 98 VAL A CA 1
ATOM 768 C C . VAL A 1 98 ? -7.054 4.298 4.215 1.00 98.88 98 VAL A C 1
ATOM 770 O O . VAL A 1 98 ? -7.373 3.170 3.858 1.00 98.88 98 VAL A O 1
ATOM 773 N N . VAL A 1 99 ? -7.021 4.678 5.495 1.00 98.75 99 VAL A N 1
ATOM 774 C CA . VAL A 1 99 ? -7.399 3.806 6.620 1.00 98.75 99 VAL A CA 1
ATOM 775 C C . VAL A 1 99 ? -8.817 3.267 6.425 1.00 98.75 99 VAL A C 1
ATOM 777 O O . VAL A 1 99 ? -9.014 2.055 6.422 1.00 98.75 99 VAL A O 1
ATOM 780 N N . GLN A 1 100 ? -9.789 4.144 6.154 1.00 98.06 100 GLN A N 1
ATOM 781 C CA . GLN A 1 100 ? -11.171 3.746 5.870 1.00 98.06 100 GLN A CA 1
ATOM 782 C C . GLN A 1 100 ? -11.262 2.770 4.694 1.00 98.06 100 GLN A C 1
ATOM 784 O O . GLN A 1 100 ? -11.969 1.769 4.777 1.00 98.06 100 GLN A O 1
ATOM 789 N N . LEU A 1 101 ? -10.563 3.058 3.592 1.00 98.19 101 LEU A N 1
ATOM 790 C CA . LEU A 1 101 ? -10.572 2.196 2.413 1.00 98.19 101 LEU A CA 1
ATOM 791 C C . LEU A 1 101 ? -10.012 0.807 2.727 1.00 98.19 101 LEU A C 1
ATOM 793 O O . LEU A 1 101 ? -10.613 -0.185 2.329 1.00 98.19 101 LEU A O 1
ATOM 797 N N . LEU A 1 102 ? -8.887 0.735 3.437 1.00 98.25 102 LEU A N 1
ATOM 798 C CA . LEU A 1 102 ? -8.266 -0.529 3.826 1.00 98.25 102 LEU A CA 1
ATOM 799 C C . LEU A 1 102 ? -9.203 -1.351 4.719 1.00 98.25 102 LEU A C 1
ATOM 801 O O . LEU A 1 102 ? -9.421 -2.527 4.438 1.00 98.25 102 LEU A O 1
ATOM 805 N N . LEU A 1 103 ? -9.823 -0.733 5.729 1.00 96.56 103 LEU A N 1
ATOM 806 C CA . LEU A 1 103 ? -10.798 -1.399 6.603 1.00 96.56 103 LEU A CA 1
ATOM 807 C C . LEU A 1 103 ? -12.002 -1.925 5.809 1.00 96.56 103 LEU A C 1
ATOM 809 O O . LEU A 1 103 ? -12.362 -3.092 5.933 1.00 96.56 103 LEU A O 1
ATOM 813 N N . ASN A 1 104 ? -12.555 -1.114 4.901 1.00 94.81 104 ASN A N 1
ATOM 814 C CA . ASN A 1 104 ? -13.664 -1.521 4.030 1.00 94.81 104 ASN A CA 1
ATOM 815 C C . ASN A 1 104 ? -13.296 -2.670 3.074 1.00 94.81 104 ASN A C 1
ATOM 817 O O . ASN A 1 104 ? -14.183 -3.326 2.532 1.00 94.81 104 ASN A O 1
ATOM 821 N N . ARG A 1 105 ? -12.001 -2.894 2.827 1.00 95.00 105 ARG A N 1
ATOM 822 C CA . ARG A 1 105 ? -11.476 -3.983 1.992 1.00 95.00 105 ARG A CA 1
ATOM 823 C C . ARG A 1 105 ? -10.975 -5.179 2.810 1.00 95.00 105 ARG A C 1
ATOM 825 O O . ARG A 1 105 ? -10.375 -6.079 2.231 1.00 95.00 105 ARG A O 1
ATOM 832 N N . GLY A 1 106 ? -11.238 -5.212 4.118 1.00 93.00 106 GLY A N 1
ATOM 833 C CA . GLY A 1 106 ? -10.909 -6.345 4.987 1.00 93.00 106 GLY A CA 1
ATOM 834 C C . GLY A 1 106 ? -9.499 -6.308 5.582 1.00 93.00 106 GLY A C 1
ATOM 835 O O . GLY A 1 106 ? -8.958 -7.355 5.939 1.00 93.00 106 GLY A O 1
ATOM 836 N N . ALA A 1 107 ? -8.878 -5.129 5.685 1.00 96.12 107 ALA A N 1
ATOM 837 C CA . ALA A 1 107 ? -7.637 -4.995 6.442 1.00 96.12 107 ALA A CA 1
ATOM 838 C C . ALA A 1 107 ? -7.877 -5.290 7.931 1.00 96.12 107 ALA A C 1
ATOM 840 O O . ALA A 1 107 ? -8.819 -4.777 8.536 1.00 96.12 107 ALA A O 1
ATOM 841 N N . LEU A 1 108 ? -6.999 -6.097 8.520 1.00 94.50 108 LEU A N 1
ATOM 842 C CA . LEU A 1 108 ? -7.101 -6.559 9.899 1.00 94.50 108 LEU A CA 1
ATOM 843 C C . LEU A 1 108 ? -6.296 -5.660 10.847 1.00 94.50 108 LEU A C 1
ATOM 845 O O . LEU A 1 108 ? -5.231 -5.140 10.505 1.00 94.50 108 LEU A O 1
ATOM 849 N N . LEU A 1 109 ? -6.780 -5.524 12.083 1.00 94.12 109 LEU A N 1
ATOM 850 C CA . LEU A 1 109 ? -6.134 -4.771 13.167 1.00 94.12 109 LEU A CA 1
ATOM 851 C C . LEU A 1 109 ? -5.007 -5.583 13.838 1.00 94.12 109 LEU A C 1
ATOM 853 O O . LEU A 1 109 ? -4.975 -5.716 15.062 1.00 94.12 109 LEU A O 1
ATOM 857 N N . HIS A 1 110 ? -4.105 -6.160 13.039 1.00 93.81 110 HIS A N 1
ATOM 858 C CA . HIS A 1 110 ? -2.959 -6.930 13.534 1.00 93.81 110 HIS A CA 1
ATOM 859 C C . HIS A 1 110 ? -2.059 -6.109 14.465 1.00 93.81 110 HIS A C 1
ATOM 861 O O . HIS A 1 110 ? -2.164 -4.887 14.531 1.00 93.81 110 HIS A O 1
ATOM 867 N N . ARG A 1 111 ? -1.172 -6.793 15.191 1.00 96.31 111 ARG A N 1
ATOM 868 C CA . ARG A 1 111 ? -0.095 -6.159 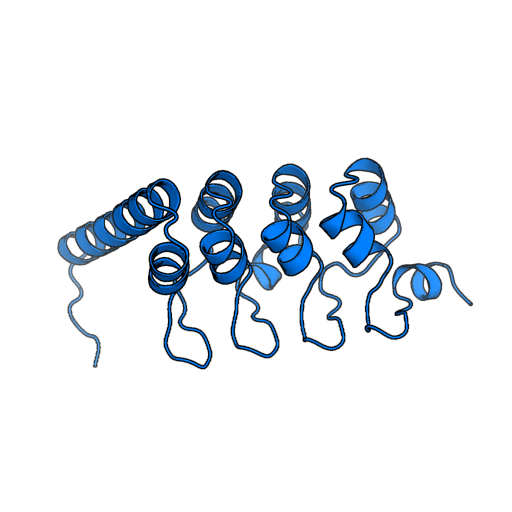15.955 1.00 96.31 111 ARG A CA 1
ATOM 869 C C . ARG A 1 111 ? 1.210 -6.253 15.170 1.00 96.31 111 ARG A C 1
ATOM 871 O O . ARG A 1 111 ? 1.471 -7.285 14.558 1.00 96.31 111 ARG A O 1
ATOM 878 N N . ASP A 1 112 ? 2.002 -5.189 15.211 1.00 97.75 112 ASP A N 1
ATOM 879 C CA . ASP A 1 112 ? 3.371 -5.160 14.698 1.00 97.75 112 ASP A CA 1
ATOM 880 C C . ASP A 1 112 ? 4.348 -5.920 15.619 1.00 97.75 112 ASP A C 1
ATOM 882 O O . ASP A 1 112 ? 3.957 -6.453 16.664 1.00 97.75 112 ASP A O 1
ATOM 886 N N . HIS A 1 113 ? 5.639 -5.954 15.266 1.00 98.12 113 HIS A N 1
ATOM 887 C CA . HIS A 1 113 ? 6.660 -6.646 16.067 1.00 98.12 113 HIS A CA 1
ATOM 888 C C . HIS A 1 113 ? 6.868 -6.050 17.471 1.00 98.12 113 HIS A C 1
ATOM 890 O O . HIS A 1 113 ? 7.407 -6.719 18.349 1.00 98.12 113 HIS A O 1
ATOM 896 N N . ASN A 1 114 ? 6.402 -4.822 17.711 1.00 97.19 114 ASN A N 1
ATOM 897 C CA . ASN A 1 114 ? 6.432 -4.162 19.016 1.00 97.19 114 ASN A CA 1
ATOM 898 C C . ASN A 1 114 ? 5.108 -4.332 19.785 1.00 97.19 114 ASN A C 1
ATOM 900 O O . ASN A 1 114 ? 4.890 -3.676 20.804 1.00 97.19 114 ASN A O 1
ATOM 904 N N . GLY A 1 115 ? 4.192 -5.174 19.296 1.00 96.88 115 GLY A N 1
ATOM 905 C CA . GLY A 1 115 ? 2.891 -5.416 19.913 1.00 96.88 115 GLY A CA 1
ATOM 906 C C . GLY A 1 115 ? 1.878 -4.283 19.716 1.00 96.88 115 GLY A C 1
ATOM 907 O O . GLY A 1 115 ? 0.806 -4.314 20.331 1.00 96.88 115 GLY A O 1
ATOM 908 N N . ARG A 1 116 ? 2.169 -3.289 18.870 1.00 97.50 116 ARG A N 1
ATOM 909 C CA . ARG A 1 116 ? 1.305 -2.129 18.611 1.00 97.50 116 ARG A CA 1
ATOM 910 C C . ARG A 1 116 ? 0.357 -2.448 17.466 1.00 97.50 116 ARG A C 1
ATOM 912 O O . ARG A 1 116 ? 0.780 -2.942 16.433 1.00 97.50 116 ARG A O 1
ATOM 919 N N . ASN A 1 117 ? -0.920 -2.134 17.636 1.00 96.75 117 ASN A N 1
ATOM 920 C CA . ASN A 1 117 ? -1.899 -2.174 16.544 1.00 96.75 117 ASN A CA 1
ATOM 921 C C . ASN A 1 117 ? -2.013 -0.789 15.856 1.00 96.75 117 ASN A C 1
ATOM 923 O O . ASN A 1 117 ? -1.436 0.187 16.354 1.00 96.75 117 ASN A O 1
ATOM 927 N N . PRO A 1 118 ? -2.792 -0.640 14.765 1.00 97.81 118 PRO A N 1
ATOM 928 C CA . PRO A 1 118 ? -2.922 0.637 14.058 1.00 97.81 118 PRO A CA 1
ATOM 929 C C . PRO A 1 118 ? -3.428 1.804 14.925 1.00 97.81 118 PRO A C 1
ATOM 931 O O . PRO A 1 118 ? -2.995 2.939 14.728 1.00 97.81 118 PRO A O 1
ATOM 934 N N . LEU A 1 119 ? -4.286 1.539 15.920 1.00 97.50 119 LEU A N 1
ATOM 935 C CA . LEU A 1 119 ? -4.794 2.566 16.839 1.00 97.50 119 LEU A CA 1
ATOM 936 C C . LEU A 1 119 ? -3.690 3.110 17.756 1.00 97.50 119 LEU A C 1
ATOM 938 O O . LEU A 1 119 ? -3.632 4.320 17.964 1.00 97.50 119 LEU A O 1
ATOM 942 N N . HIS A 1 120 ? -2.778 2.258 18.244 1.00 97.69 120 HIS A N 1
ATOM 943 C CA . HIS A 1 120 ? -1.615 2.717 19.016 1.00 97.69 120 HIS A CA 1
ATOM 944 C C . HIS A 1 120 ? -0.767 3.696 18.198 1.00 97.69 120 HIS A C 1
ATOM 946 O O . HIS A 1 120 ? -0.333 4.718 18.722 1.00 97.69 120 HIS A O 1
ATOM 952 N N . LEU A 1 121 ? -0.548 3.403 16.911 1.00 98.31 121 LEU A N 1
ATOM 953 C CA . LEU A 1 121 ? 0.256 4.257 16.037 1.00 98.31 121 LEU A CA 1
ATOM 954 C C . LEU A 1 121 ? -0.446 5.58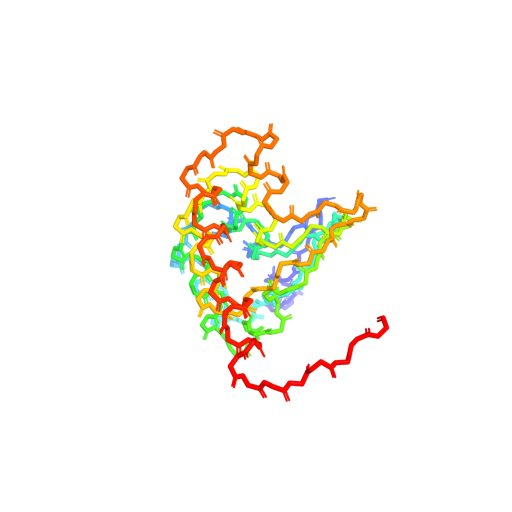3 15.720 1.00 98.31 121 LEU A C 1
ATOM 956 O O . LEU A 1 121 ? 0.193 6.629 15.784 1.00 98.31 121 LEU A O 1
ATOM 960 N N . ALA A 1 122 ? -1.755 5.561 15.445 1.00 98.44 122 ALA A N 1
ATOM 961 C CA . ALA A 1 122 ? -2.538 6.783 15.251 1.0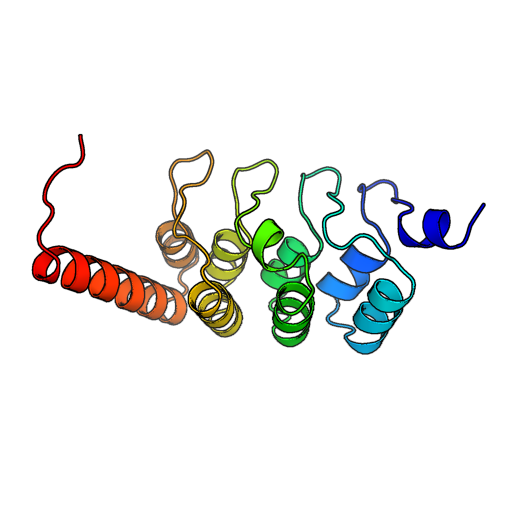0 98.44 122 ALA A CA 1
ATOM 962 C C . ALA A 1 122 ? -2.528 7.677 16.504 1.00 98.44 122 ALA A C 1
ATOM 964 O O . ALA A 1 122 ? -2.353 8.890 16.391 1.00 98.44 122 ALA A O 1
ATOM 965 N N . ALA A 1 123 ? -2.661 7.077 17.693 1.00 98.06 123 ALA A N 1
ATOM 966 C CA . ALA A 1 123 ? -2.617 7.788 18.969 1.00 98.06 123 ALA A CA 1
ATOM 967 C C . ALA A 1 123 ? -1.225 8.362 19.271 1.00 98.06 123 ALA A C 1
ATOM 969 O O . ALA A 1 123 ? -1.114 9.530 19.635 1.00 98.06 123 ALA A O 1
ATOM 970 N N . MET A 1 124 ? -0.162 7.580 19.057 1.00 97.94 124 MET A N 1
ATOM 971 C CA . MET A 1 124 ? 1.227 8.025 19.233 1.00 97.94 124 MET A CA 1
ATOM 972 C C . MET A 1 124 ? 1.569 9.222 18.334 1.00 97.94 124 MET A C 1
ATOM 974 O O . MET A 1 124 ? 2.359 10.078 18.725 1.00 97.94 124 MET A O 1
ATOM 978 N N . SER A 1 125 ? 0.963 9.295 17.147 1.00 97.81 125 SER A N 1
ATOM 979 C CA . SER A 1 125 ? 1.154 10.387 16.186 1.00 97.81 125 SER A CA 1
ATOM 980 C C . SER A 1 125 ? 0.121 11.521 16.295 1.00 97.81 125 SER A C 1
ATOM 982 O O . SER A 1 125 ? 0.250 12.517 15.588 1.00 97.81 125 SER A O 1
ATOM 984 N N . GLY A 1 126 ? -0.879 11.411 17.178 1.00 98.06 126 GLY A N 1
ATOM 985 C CA . GLY A 1 126 ? -1.862 12.469 17.448 1.00 98.06 126 GLY A CA 1
ATOM 986 C C . GLY A 1 126 ? -2.979 12.634 16.406 1.00 98.06 126 GLY A C 1
ATOM 987 O O . GLY A 1 126 ? -3.582 13.704 16.329 1.00 98.06 126 GLY A O 1
ATOM 988 N N . TYR A 1 127 ? -3.281 11.611 15.598 1.00 98.38 127 TYR A N 1
ATOM 989 C CA . TYR A 1 127 ? -4.290 11.692 14.531 1.00 98.38 127 TYR A CA 1
ATOM 990 C C . TYR A 1 127 ? -5.696 11.317 15.014 1.00 98.38 127 TYR A C 1
ATOM 992 O O . TYR A 1 127 ? -6.176 10.203 14.788 1.00 98.38 127 TYR A O 1
ATOM 1000 N N . THR A 1 128 ? -6.381 12.270 15.647 1.00 97.88 128 THR A N 1
ATOM 1001 C CA . THR A 1 128 ? -7.680 12.054 16.309 1.00 97.88 128 THR A CA 1
ATOM 1002 C C . THR A 1 128 ? -8.769 11.508 15.385 1.00 97.88 128 THR A C 1
ATOM 1004 O O . THR A 1 128 ? -9.424 10.538 15.753 1.00 97.88 128 THR A O 1
ATOM 1007 N N . GLN A 1 129 ? -8.920 12.015 14.155 1.00 98.12 129 GLN A N 1
ATOM 1008 C CA . GLN A 1 129 ? -9.938 11.489 13.228 1.00 98.12 129 GLN A CA 1
ATOM 1009 C C . GLN A 1 129 ? -9.666 10.032 12.824 1.00 98.12 129 GLN A C 1
ATOM 1011 O O . GLN A 1 129 ? -10.589 9.244 12.627 1.00 98.12 129 GLN A O 1
ATOM 1016 N N . THR A 1 130 ? -8.391 9.653 12.699 1.00 98.31 130 THR A N 1
ATOM 1017 C CA . THR A 1 130 ? -8.010 8.260 12.438 1.00 98.31 130 THR A CA 1
ATOM 1018 C C . THR A 1 130 ? -8.299 7.379 13.655 1.00 98.31 130 THR A C 1
ATOM 1020 O O . THR A 1 130 ? -8.778 6.258 13.492 1.00 98.31 130 THR A O 1
ATOM 1023 N N . MET A 1 131 ? -8.054 7.884 14.868 1.00 98.00 131 MET A N 1
ATOM 1024 C CA . MET A 1 131 ? -8.371 7.174 16.110 1.00 98.00 131 MET A CA 1
ATOM 1025 C C . MET A 1 131 ? -9.873 6.919 16.251 1.00 98.00 131 MET A C 1
ATOM 1027 O O . MET A 1 131 ? -10.268 5.790 16.525 1.00 98.00 131 MET A O 1
ATOM 1031 N N . GLU A 1 132 ? -10.704 7.940 16.026 1.00 96.94 132 GLU A N 1
ATOM 1032 C CA . GLU A 1 132 ? -12.169 7.835 16.077 1.00 96.94 132 GLU A CA 1
ATOM 1033 C C . GLU A 1 132 ? -12.689 6.789 15.086 1.00 96.94 132 GLU A C 1
ATOM 1035 O O . GLU A 1 132 ? -13.507 5.938 15.442 1.00 96.94 132 GLU A O 1
ATOM 1040 N N . LEU A 1 133 ? -12.160 6.797 13.859 1.00 97.06 133 LEU A N 1
ATOM 1041 C CA . LEU A 1 133 ? -12.498 5.808 12.843 1.00 97.06 133 LEU A CA 1
ATOM 1042 C C . LEU A 1 133 ? -12.132 4.379 13.279 1.00 97.06 133 LEU A C 1
ATOM 1044 O O . LEU A 1 133 ? -12.965 3.475 13.207 1.00 97.06 133 LEU A O 1
ATOM 1048 N N . LEU A 1 134 ? -10.893 4.166 13.728 1.00 95.81 134 LEU A N 1
ATOM 1049 C CA . LEU A 1 134 ? -10.415 2.848 14.159 1.00 95.81 134 LEU A CA 1
ATOM 1050 C C . LEU A 1 134 ? -11.188 2.332 15.381 1.00 95.81 134 LEU A C 1
ATOM 1052 O O . LEU A 1 134 ? -11.501 1.144 15.444 1.00 95.81 134 LEU A O 1
ATOM 1056 N N . HIS A 1 135 ? -11.529 3.219 16.320 1.00 91.62 135 HIS A N 1
ATOM 1057 C CA . HIS A 1 135 ? -12.349 2.887 17.482 1.00 91.62 135 HIS A CA 1
ATOM 1058 C C . HIS A 1 135 ? -13.757 2.448 17.069 1.00 91.62 135 HIS A C 1
ATOM 1060 O O . HIS A 1 135 ? -14.222 1.410 17.527 1.00 91.62 135 HIS A O 1
ATOM 1066 N N . SER A 1 136 ? -14.408 3.196 16.171 1.00 90.81 136 SER A N 1
ATOM 1067 C CA . SER A 1 136 ? -15.754 2.884 15.670 1.00 90.81 136 SER A CA 1
ATOM 1068 C C . SER A 1 136 ? -15.834 1.493 15.029 1.00 90.81 136 SER A C 1
ATOM 1070 O O . SER A 1 136 ? -16.758 0.722 15.294 1.00 90.81 136 SER A O 1
ATOM 1072 N N . VAL A 1 137 ? -14.824 1.124 14.233 1.00 83.50 137 VAL A N 1
ATOM 1073 C CA . VAL A 1 137 ? -14.760 -0.213 13.624 1.00 83.50 137 VAL A CA 1
ATOM 1074 C C . VAL A 1 137 ? -14.513 -1.295 14.676 1.00 83.50 137 VAL A C 1
ATOM 1076 O O . VAL A 1 137 ? -15.144 -2.348 14.621 1.00 83.50 137 VAL A O 1
ATOM 1079 N N . HIS A 1 138 ? -13.642 -1.046 15.659 1.00 76.31 138 HIS A N 1
ATOM 1080 C CA . HIS A 1 138 ? -13.378 -2.010 16.728 1.00 76.31 138 HIS A CA 1
ATOM 1081 C C . HIS A 1 138 ? -14.611 -2.270 17.607 1.00 76.31 138 HIS A C 1
ATOM 1083 O O . HIS A 1 138 ? -14.930 -3.429 17.859 1.00 76.31 138 HIS A O 1
ATOM 1089 N N . SER A 1 139 ? -15.340 -1.224 18.018 1.00 77.56 139 SER A N 1
ATOM 1090 C CA . SER A 1 139 ? -16.572 -1.380 18.804 1.00 77.56 139 SER A CA 1
ATOM 1091 C C . SER A 1 139 ? -17.645 -2.142 18.032 1.00 77.56 139 SER A C 1
ATOM 1093 O O . SER A 1 139 ? -18.289 -3.025 18.585 1.00 77.56 139 SER A O 1
ATOM 1095 N N . HIS A 1 140 ? -17.789 -1.869 16.731 1.00 76.06 140 HIS A N 1
ATOM 1096 C CA . HIS A 1 140 ? -18.770 -2.568 15.907 1.00 76.06 140 HIS A CA 1
ATOM 1097 C C . HIS A 1 140 ? -18.463 -4.065 15.746 1.00 76.06 140 HIS A C 1
ATOM 1099 O O . HIS A 1 140 ? -19.391 -4.864 15.656 1.00 76.06 140 HIS A O 1
ATOM 1105 N N . LEU A 1 141 ? -17.180 -4.449 15.723 1.00 65.25 141 LEU A N 1
ATOM 1106 C CA . LEU A 1 141 ? -16.781 -5.857 15.712 1.00 65.25 141 LEU A CA 1
ATOM 1107 C C . LEU A 1 141 ? -17.148 -6.549 17.030 1.00 65.25 141 LEU A C 1
ATOM 1109 O O . LEU A 1 141 ? -17.720 -7.629 16.980 1.00 65.25 141 LEU A O 1
ATOM 1113 N N . LEU A 1 142 ? -16.886 -5.928 18.186 1.00 64.19 142 LEU A N 1
ATOM 1114 C CA . LEU A 1 142 ? -17.239 -6.497 19.497 1.00 64.19 142 LEU A CA 1
ATOM 1115 C C . LEU A 1 142 ? -18.758 -6.690 19.655 1.00 64.19 142 LEU A C 1
ATOM 1117 O O . LEU A 1 142 ? -19.200 -7.771 20.036 1.00 64.19 142 LEU A O 1
ATOM 1121 N N . ASP A 1 143 ? -19.557 -5.701 19.243 1.00 66.50 143 ASP A N 1
ATOM 1122 C CA . ASP A 1 143 ? -21.025 -5.764 19.317 1.00 66.50 143 ASP A CA 1
ATOM 1123 C C . ASP A 1 143 ? -21.648 -6.866 18.432 1.00 66.50 143 ASP A C 1
ATOM 1125 O O . ASP A 1 143 ? -22.798 -7.260 18.652 1.00 66.50 143 ASP A O 1
ATOM 1129 N N . GLN A 1 144 ? -20.940 -7.329 17.393 1.00 57.81 144 GLN A N 1
ATOM 1130 C CA . GLN A 1 144 ? -21.376 -8.450 16.550 1.00 57.81 144 GLN A CA 1
ATOM 1131 C C . GLN A 1 144 ? -21.057 -9.804 17.198 1.00 57.81 144 GLN A C 1
ATOM 1133 O O . GLN A 1 144 ? -21.906 -10.692 17.177 1.00 57.81 144 GLN A O 1
ATOM 1138 N N . VAL A 1 145 ? -19.898 -9.950 17.853 1.00 55.69 145 VAL A N 1
ATOM 1139 C CA . VAL A 1 145 ? -19.527 -11.200 18.551 1.00 55.69 145 VAL A CA 1
ATOM 1140 C C . VAL A 1 145 ? -20.479 -11.495 19.717 1.00 55.69 145 VAL A C 1
ATOM 1142 O O . VAL A 1 145 ? -20.872 -12.644 19.915 1.00 55.69 145 VAL A O 1
ATOM 1145 N N . ASP A 1 146 ? -20.934 -10.458 20.424 1.00 55.66 146 ASP A N 1
ATOM 1146 C CA . ASP A 1 146 ? -21.892 -10.599 21.530 1.00 55.66 146 ASP A CA 1
ATOM 1147 C C . ASP A 1 146 ? -23.309 -10.986 21.063 1.00 55.66 146 ASP A C 1
ATOM 1149 O O . ASP A 1 146 ? -24.098 -11.524 21.842 1.00 55.66 146 ASP A O 1
ATOM 1153 N N . LYS A 1 147 ? -23.645 -10.744 19.789 1.00 55.09 147 LYS A N 1
ATOM 1154 C CA . LYS A 1 147 ? -24.934 -11.136 19.188 1.00 55.09 147 LYS A CA 1
ATOM 1155 C C . LYS A 1 147 ? -24.889 -12.504 18.512 1.00 55.09 147 LYS A C 1
ATOM 1157 O O . LYS A 1 147 ? -25.917 -13.179 18.490 1.00 55.09 147 LYS A O 1
ATOM 1162 N N . ASP A 1 148 ? -23.721 -12.915 18.021 1.00 54.69 148 ASP A N 1
ATOM 1163 C CA . ASP A 1 148 ? -23.528 -14.182 17.305 1.00 54.69 148 ASP A CA 1
ATOM 1164 C C . ASP A 1 148 ? -23.072 -15.344 18.208 1.00 54.69 148 ASP A C 1
ATOM 1166 O O . ASP A 1 148 ? -22.994 -16.484 17.754 1.00 54.69 148 ASP A O 1
ATOM 1170 N N . GLY A 1 149 ? -22.845 -15.092 19.502 1.00 51.59 149 GLY A N 1
ATOM 1171 C CA . GLY A 1 149 ? -22.887 -16.122 20.540 1.00 51.59 149 GLY A CA 1
ATOM 1172 C C . GLY A 1 149 ? -21.919 -17.288 20.345 1.00 51.59 149 GLY A C 1
ATOM 1173 O O . GLY A 1 149 ? -22.349 -18.438 20.346 1.00 51.59 149 GLY A O 1
ATOM 1174 N N . VAL A 1 150 ? -20.616 -17.014 20.258 1.00 44.97 150 VAL A N 1
ATOM 1175 C CA . VAL A 1 150 ? -19.582 -18.001 20.607 1.00 44.97 150 VAL A CA 1
ATOM 1176 C C . VAL A 1 150 ? -18.487 -17.306 21.419 1.00 44.97 150 VAL A C 1
ATOM 1178 O O . VAL A 1 150 ? -17.517 -16.773 20.885 1.00 44.97 150 VAL A O 1
ATOM 1181 N N . SER A 1 151 ? -18.670 -17.317 22.741 1.00 53.12 151 SER A N 1
ATOM 1182 C CA . SER A 1 151 ? -17.555 -17.316 23.686 1.00 53.12 151 SER A CA 1
ATOM 1183 C C . SER A 1 151 ? -16.799 -18.609 23.441 1.00 53.12 151 SER A C 1
ATOM 1185 O O . SER A 1 151 ? -17.389 -19.667 23.618 1.00 53.12 151 SER A O 1
ATOM 1187 N N . ASP A 1 152 ? -15.564 -18.508 22.963 1.00 38.12 152 ASP A N 1
ATOM 1188 C CA . ASP A 1 152 ? -14.438 -19.336 23.398 1.00 38.12 152 ASP A CA 1
ATOM 1189 C C . ASP A 1 152 ? -13.194 -18.930 22.599 1.00 38.12 152 ASP A C 1
ATOM 1191 O O . ASP A 1 152 ? -12.967 -19.358 21.467 1.00 38.12 152 ASP A O 1
ATOM 1195 N N . ILE A 1 153 ? -12.367 -18.089 23.217 1.00 35.69 153 ILE A N 1
ATOM 1196 C CA . ILE A 1 153 ? -10.941 -17.999 22.904 1.00 35.69 153 ILE A CA 1
ATOM 1197 C C . ILE A 1 153 ? -10.198 -18.354 24.192 1.00 35.69 153 ILE A C 1
ATOM 1199 O O . ILE A 1 153 ? -10.511 -17.760 25.228 1.00 35.69 153 ILE A O 1
ATOM 1203 N N . PRO A 1 154 ? -9.219 -19.269 24.169 1.00 39.25 154 PRO A N 1
ATOM 1204 C CA . PRO A 1 154 ? -8.053 -19.108 25.020 1.00 39.25 154 PRO A CA 1
ATOM 1205 C C . PRO A 1 154 ? -7.162 -17.963 24.513 1.00 39.25 154 PRO A C 1
ATOM 1207 O O . PRO A 1 154 ? -7.068 -17.767 23.278 1.00 39.25 154 PRO A O 1
#

Foldseek 3Di:
DDPQCQQCDADPQQDGPLLVCLLVLVVVSNVVSVVSPRDQCRATPQRDGSLLSNLLNLNLVSNVVCLPDPCNLVQLCDATNQQDGSLLNNLLNLSQSSNVVSVVSPHDQDATPVRDTSLNSNVVNVNVSNNVVVVVSVVVVVVVCVVVDDDDDD

InterPro domains:
  IPR002110 Ankyrin repeat [PF12796] (7-69)
  IPR002110 Ankyrin repeat [PF12796] (77-135)
  IPR002110 Ankyrin repeat [PS50088] (13-45)
  IPR002110 Ankyrin repeat [PS50088] (46-78)
  IPR002110 Ankyrin repeat [PS50088] (82-114)
  IPR002110 Ankyrin repeat [PS50088] (114-134)
  IPR002110 Ankyrin repeat [SM00248] (13-42)
  IPR002110 Ankyrin repeat [SM00248] (46-78)
  IPR002110 Ankyrin repeat [SM00248] (82-111)
  IPR002110 Ankyrin repeat [SM00248] (114-143)
  IPR036770 Ankyrin repeat-containing domain superfamily [G3DSA:1.25.40.20] (3-151)
  IPR036770 Ankyrin repeat-containing domain superfamily [SSF48403] (7-150)

Radius of gyration: 16.62 Å; chains: 1; bounding box: 45×32×46 Å

Secondary structure (DSSP, 8-state):
--HHHHHH---TTS--HHHHHHHHT-HHHHHHHHHTT--TT---TTS--HHHHHHHTT-HHHHHHHHTSTTHHHHTT---TTS--HHHHHHHTT-HHHHHHHHHTT------TTS--HHHHHHHTT-HHHHHHHHHHHHHHHHHHHHHT-----

pLDDT: mean 92.02, std 13.63, range [35.69, 98.88]